Protein AF-A0A259DN59-F1 (afdb_monomer)

Structure (mmCIF, N/CA/C/O backbone):
data_AF-A0A259DN59-F1
#
_entry.id   AF-A0A259DN59-F1
#
loop_
_atom_site.group_PDB
_atom_site.id
_atom_site.type_symbol
_atom_site.label_atom_id
_atom_site.label_alt_id
_atom_site.label_comp_id
_atom_site.label_asym_id
_atom_site.label_entity_id
_atom_site.label_seq_id
_atom_site.pdbx_PDB_ins_code
_atom_site.Cartn_x
_atom_site.Cartn_y
_atom_site.Cartn_z
_atom_site.occupancy
_atom_site.B_iso_or_equiv
_atom_site.auth_seq_id
_atom_site.auth_comp_id
_atom_site.auth_asym_id
_atom_site.auth_atom_id
_atom_site.pdbx_PDB_model_num
ATOM 1 N N . MET A 1 1 ? -1.846 -14.500 9.536 1.00 85.12 1 MET A N 1
ATOM 2 C CA . MET A 1 1 ? -1.203 -13.696 8.471 1.00 85.12 1 MET A CA 1
ATOM 3 C C . MET A 1 1 ? -2.123 -12.540 8.108 1.00 85.12 1 MET A C 1
ATOM 5 O O . MET A 1 1 ? -3.323 -12.769 7.984 1.00 85.12 1 MET A O 1
ATOM 9 N N . ALA A 1 2 ? -1.594 -11.322 8.007 1.00 90.44 2 ALA A N 1
ATOM 10 C CA . ALA A 1 2 ? -2.332 -10.128 7.589 1.00 90.44 2 ALA A CA 1
ATOM 11 C C . ALA A 1 2 ? -1.817 -9.653 6.216 1.00 90.44 2 ALA A C 1
ATOM 13 O O . ALA A 1 2 ? -0.602 -9.523 6.065 1.00 90.44 2 ALA A O 1
ATOM 14 N N . PRO A 1 3 ? -2.696 -9.424 5.222 1.00 92.88 3 PRO A N 1
ATOM 15 C CA . PRO A 1 3 ? -2.278 -8.965 3.904 1.00 92.88 3 PRO A CA 1
ATOM 16 C C . PRO A 1 3 ? -1.924 -7.478 3.914 1.00 92.88 3 PRO A C 1
ATOM 18 O O . PRO A 1 3 ? -2.709 -6.647 4.366 1.00 92.88 3 PRO A O 1
ATOM 21 N N . LEU A 1 4 ? -0.747 -7.153 3.383 1.00 94.12 4 LEU A N 1
ATOM 22 C CA . LEU A 1 4 ? -0.253 -5.787 3.226 1.00 94.12 4 LEU A CA 1
ATOM 23 C C . LEU A 1 4 ? 0.018 -5.528 1.744 1.00 94.12 4 LEU A C 1
ATOM 25 O O . LEU A 1 4 ? 0.795 -6.259 1.130 1.00 94.12 4 LEU A O 1
ATOM 29 N N . SER A 1 5 ? -0.619 -4.509 1.168 1.00 94.19 5 SER A N 1
ATOM 30 C CA . SER A 1 5 ? -0.488 -4.172 -0.253 1.00 94.19 5 SER A CA 1
ATOM 31 C C . SER A 1 5 ? 0.385 -2.934 -0.485 1.00 94.19 5 SER A C 1
ATOM 33 O O . SER A 1 5 ? 0.652 -2.161 0.435 1.00 94.19 5 SER A O 1
ATOM 35 N N . SER A 1 6 ? 0.813 -2.722 -1.732 1.00 93.19 6 SER A N 1
ATOM 36 C CA . SER A 1 6 ? 1.521 -1.523 -2.232 1.00 93.19 6 SER A CA 1
ATOM 37 C C . SER A 1 6 ? 2.982 -1.335 -1.797 1.00 93.19 6 SER A C 1
ATOM 39 O O . SER A 1 6 ? 3.759 -0.741 -2.544 1.00 93.19 6 SER A O 1
ATOM 41 N N . GLY A 1 7 ? 3.381 -1.869 -0.642 1.00 93.00 7 GLY A N 1
ATOM 42 C CA . GLY A 1 7 ? 4.738 -1.725 -0.104 1.00 93.00 7 GLY A CA 1
ATOM 43 C C . GLY A 1 7 ? 4.931 -0.412 0.660 1.00 93.00 7 GLY A C 1
ATOM 44 O O . GLY A 1 7 ? 4.036 0.430 0.724 1.00 93.00 7 GLY A O 1
ATOM 45 N N . ASN A 1 8 ? 6.095 -0.251 1.286 1.00 92.62 8 ASN A N 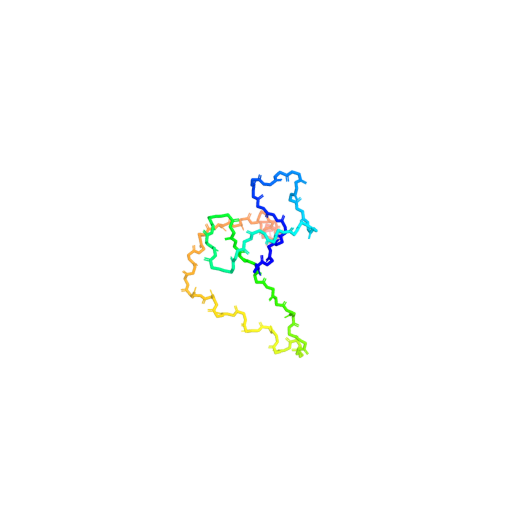1
ATOM 46 C CA . ASN A 1 8 ? 6.459 0.934 2.064 1.00 92.62 8 ASN A CA 1
ATOM 47 C C . ASN A 1 8 ? 7.742 1.599 1.515 1.00 92.62 8 ASN A C 1
ATOM 49 O O . ASN A 1 8 ? 8.375 1.088 0.592 1.00 92.62 8 ASN A O 1
ATOM 53 N N . TRP A 1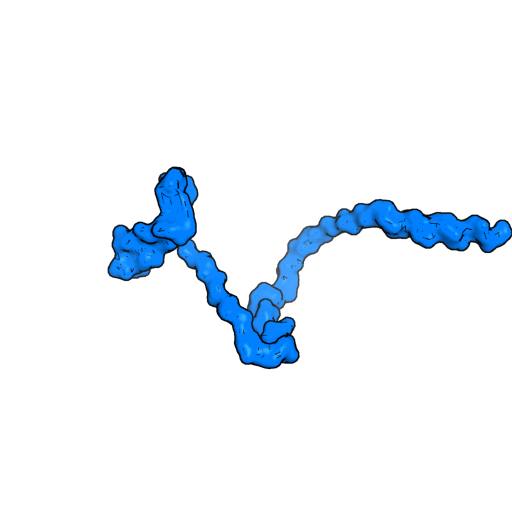 9 ? 8.127 2.748 2.078 1.00 92.94 9 TRP A N 1
ATOM 54 C CA . TRP A 1 9 ? 9.242 3.583 1.605 1.00 92.94 9 TRP A CA 1
ATOM 55 C C . TRP A 1 9 ? 10.595 2.856 1.508 1.00 92.94 9 TRP A C 1
ATOM 57 O O . TRP A 1 9 ? 11.434 3.243 0.699 1.00 92.94 9 TRP A O 1
ATOM 67 N N . ASN A 1 10 ? 10.806 1.789 2.285 1.00 93.38 10 ASN A N 1
ATOM 68 C CA . ASN A 1 10 ? 12.040 1.003 2.257 1.00 93.38 10 ASN A CA 1
ATOM 69 C C . ASN A 1 10 ? 12.043 -0.132 1.214 1.00 93.38 10 ASN A C 1
ATOM 71 O O . ASN A 1 10 ? 13.034 -0.851 1.103 1.00 93.38 10 ASN A O 1
ATOM 75 N N . ASN A 1 11 ? 10.958 -0.314 0.453 1.00 92.56 11 ASN A N 1
ATOM 76 C CA . ASN A 1 11 ? 10.828 -1.421 -0.495 1.00 92.56 11 ASN A CA 1
ATOM 77 C C . ASN A 1 11 ? 11.354 -1.119 -1.909 1.00 92.56 11 ASN A C 1
ATOM 79 O O . ASN A 1 11 ? 11.415 -2.047 -2.712 1.00 92.56 11 ASN A O 1
ATOM 83 N N . SER A 1 12 ? 11.790 0.112 -2.212 1.00 94.44 12 SER A N 1
ATOM 84 C CA . SER A 1 12 ? 12.393 0.485 -3.508 1.00 94.44 12 SER A CA 1
ATOM 85 C C . SER A 1 12 ? 11.575 -0.049 -4.705 1.00 94.44 12 SER A C 1
ATOM 87 O O . SER A 1 12 ? 10.356 0.116 -4.728 1.00 94.44 12 SER A O 1
ATOM 89 N N . SER A 1 13 ? 12.204 -0.731 -5.668 1.00 94.00 13 SER A N 1
ATOM 90 C CA . SER A 1 13 ? 11.569 -1.313 -6.860 1.00 94.00 13 SER A CA 1
ATOM 91 C C . SER A 1 13 ? 10.560 -2.431 -6.581 1.00 94.00 13 SER A C 1
ATOM 93 O O . SER A 1 13 ? 9.845 -2.827 -7.496 1.00 94.00 13 SER A O 1
ATOM 95 N N . ASN A 1 14 ? 10.492 -2.958 -5.354 1.00 92.44 14 ASN A N 1
ATOM 96 C CA . ASN A 1 14 ? 9.490 -3.962 -4.994 1.00 92.44 14 ASN A CA 1
ATOM 97 C C . ASN A 1 14 ? 8.130 -3.328 -4.670 1.00 92.44 14 ASN A C 1
ATOM 99 O O . ASN A 1 14 ? 7.128 -4.035 -4.683 1.00 92.44 14 ASN A O 1
ATOM 103 N N . ALA A 1 15 ? 8.072 -2.026 -4.365 1.00 93.50 15 ALA A N 1
ATOM 104 C CA . ALA A 1 15 ? 6.806 -1.336 -4.134 1.00 93.50 15 ALA A CA 1
ATOM 105 C C . ALA A 1 15 ? 6.013 -1.170 -5.444 1.00 93.50 15 ALA A C 1
ATOM 107 O O . ALA A 1 15 ? 6.582 -0.986 -6.518 1.00 93.50 15 ALA A O 1
ATOM 108 N N . GLY A 1 16 ? 4.683 -1.202 -5.355 1.00 93.50 16 GLY A N 1
ATOM 109 C CA . GLY A 1 16 ? 3.803 -1.057 -6.517 1.00 93.50 16 GLY A CA 1
ATOM 110 C C . GLY A 1 16 ? 2.411 -1.636 -6.284 1.00 93.50 16 GLY A C 1
ATOM 111 O O . GLY A 1 16 ? 2.199 -2.391 -5.340 1.00 93.50 16 GLY A O 1
ATOM 112 N N . GLY A 1 17 ? 1.450 -1.316 -7.156 1.00 90.94 17 GLY A N 1
ATOM 113 C CA . GLY A 1 17 ? 0.031 -1.671 -6.963 1.00 90.94 17 GLY A CA 1
ATOM 114 C C . GLY A 1 17 ? -0.259 -3.170 -6.796 1.00 90.94 17 GLY A C 1
ATOM 115 O O . GLY A 1 17 ? -1.253 -3.532 -6.177 1.00 90.94 17 GLY A O 1
ATOM 116 N N . TRP A 1 18 ? 0.632 -4.033 -7.288 1.00 92.56 18 TRP A N 1
ATOM 117 C CA . TRP A 1 18 ? 0.511 -5.493 -7.209 1.00 92.56 18 TRP A CA 1
ATOM 118 C C . TRP A 1 18 ? 1.415 -6.135 -6.149 1.00 92.56 18 TRP A C 1
ATOM 120 O O . TRP A 1 18 ? 1.451 -7.358 -6.031 1.00 92.56 18 TRP A O 1
ATOM 130 N N . TYR A 1 19 ? 2.153 -5.338 -5.373 1.00 95.19 19 TYR A N 1
ATOM 131 C CA . TYR A 1 19 ? 2.969 -5.856 -4.281 1.00 95.19 19 TYR A CA 1
ATOM 132 C C . TYR A 1 19 ? 2.079 -6.356 -3.140 1.00 95.19 19 TYR A C 1
ATOM 134 O O . TYR A 1 19 ? 1.239 -5.607 -2.636 1.00 95.19 19 TYR A O 1
ATOM 142 N N . LEU A 1 20 ? 2.302 -7.601 -2.710 1.00 94.38 20 LEU A N 1
ATOM 143 C CA . LEU A 1 20 ? 1.619 -8.239 -1.588 1.00 94.38 20 LEU A CA 1
ATOM 144 C C . LEU A 1 20 ? 2.645 -8.838 -0.622 1.00 94.38 20 LEU A C 1
ATOM 146 O O . LEU A 1 20 ? 3.430 -9.709 -0.992 1.00 94.38 20 LEU A O 1
ATOM 150 N N . ASN A 1 21 ? 2.598 -8.405 0.634 1.00 93.25 21 ASN A N 1
ATOM 151 C CA . ASN A 1 21 ? 3.421 -8.927 1.717 1.00 93.25 21 ASN A CA 1
ATOM 152 C C . ASN A 1 21 ? 2.542 -9.643 2.755 1.00 93.25 21 ASN A C 1
ATOM 154 O O . ASN A 1 21 ? 1.590 -9.066 3.280 1.00 93.25 21 ASN A O 1
ATOM 158 N N . LEU A 1 22 ? 2.869 -10.910 3.034 1.00 94.44 22 LEU A N 1
ATOM 159 C CA . LEU A 1 22 ? 2.142 -11.802 3.949 1.00 94.44 22 LEU A CA 1
ATOM 160 C C . LEU A 1 22 ? 2.971 -12.214 5.180 1.00 94.44 22 LEU A C 1
ATOM 162 O O . LEU A 1 22 ? 2.570 -13.119 5.913 1.00 94.44 22 LEU A O 1
ATOM 166 N N . A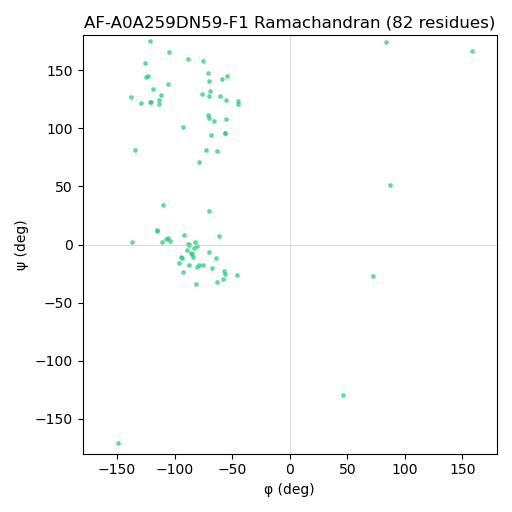SN A 1 23 ? 4.114 -11.563 5.420 1.00 94.44 23 ASN A N 1
ATOM 167 C CA . ASN A 1 23 ? 5.069 -11.935 6.471 1.00 94.44 23 ASN A CA 1
ATOM 168 C C . ASN A 1 23 ? 4.702 -11.404 7.876 1.00 94.44 23 ASN A C 1
ATOM 170 O O . ASN A 1 23 ? 5.429 -11.618 8.841 1.00 94.44 23 ASN A O 1
ATOM 174 N N . ASN A 1 24 ? 3.572 -10.709 8.023 1.00 91.88 24 ASN A N 1
ATOM 175 C CA . ASN A 1 24 ? 3.146 -10.161 9.309 1.00 91.88 24 ASN A CA 1
ATOM 176 C C . ASN A 1 24 ? 1.981 -10.967 9.901 1.00 91.88 24 ASN A C 1
ATOM 178 O O . ASN A 1 24 ? 1.011 -11.318 9.215 1.00 91.88 24 ASN A O 1
ATOM 182 N N . ASN A 1 25 ? 2.030 -11.216 11.215 1.00 95.19 25 ASN A N 1
ATOM 183 C CA . ASN A 1 25 ? 0.834 -11.605 11.959 1.00 95.19 25 ASN A CA 1
ATOM 184 C C . ASN A 1 25 ? -0.078 -10.386 12.191 1.00 95.19 25 ASN A C 1
ATOM 186 O O . ASN A 1 25 ? 0.396 -9.253 12.191 1.00 95.19 25 ASN A O 1
ATOM 190 N N . ARG A 1 26 ? -1.380 -10.604 12.436 1.00 93.38 26 ARG A N 1
ATOM 191 C CA . ARG A 1 26 ? -2.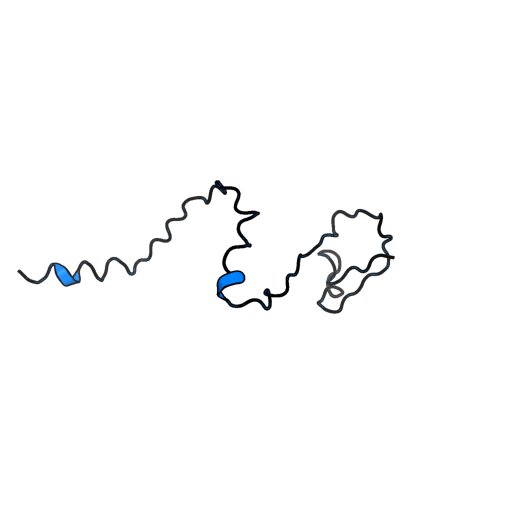359 -9.515 12.650 1.00 93.38 26 ARG A CA 1
ATOM 192 C C . ARG A 1 26 ? -1.988 -8.596 13.822 1.00 93.38 26 ARG A C 1
ATOM 194 O O . ARG A 1 26 ? -2.344 -7.428 13.805 1.00 93.38 26 ARG A O 1
ATOM 201 N N . THR A 1 27 ? -1.297 -9.123 14.828 1.00 95.56 27 THR A N 1
ATOM 202 C CA . THR A 1 27 ? -0.898 -8.387 16.035 1.00 95.56 27 THR A CA 1
ATOM 203 C C . THR A 1 27 ? 0.404 -7.6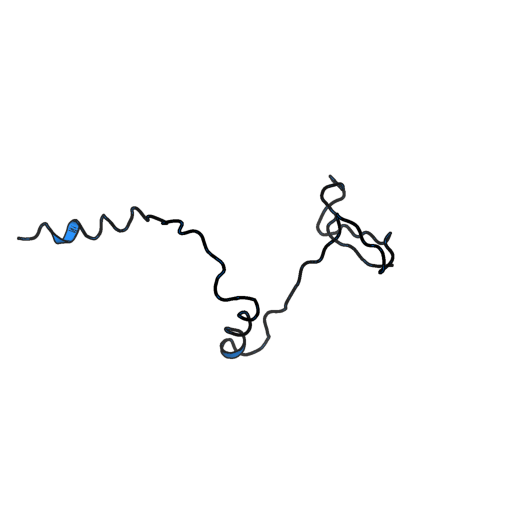01 15.879 1.00 95.56 27 THR A C 1
ATOM 205 O O . THR A 1 27 ? 0.755 -6.858 16.791 1.00 95.56 27 THR A O 1
ATOM 208 N N . ASN A 1 28 ? 1.145 -7.767 14.777 1.00 94.38 28 ASN A N 1
ATOM 209 C CA . ASN A 1 28 ? 2.387 -7.022 14.580 1.00 94.38 28 ASN A CA 1
ATOM 210 C C . ASN A 1 28 ? 2.089 -5.542 14.351 1.00 94.38 28 ASN A C 1
ATOM 212 O O . ASN A 1 28 ? 1.273 -5.188 13.502 1.00 94.38 28 ASN A O 1
ATOM 216 N N . SER A 1 29 ? 2.821 -4.695 15.067 1.00 93.81 29 SER A N 1
ATOM 217 C CA . SER A 1 29 ? 2.808 -3.249 14.890 1.00 93.81 29 SER A CA 1
ATOM 218 C C . SER A 1 29 ? 4.170 -2.805 14.379 1.00 93.81 29 SER A C 1
ATOM 220 O O . SER A 1 29 ? 5.190 -3.034 15.029 1.00 93.81 29 SER A O 1
ATOM 222 N N . ASN A 1 30 ? 4.183 -2.177 13.208 1.00 93.44 30 ASN A N 1
ATOM 223 C CA . ASN A 1 30 ? 5.390 -1.671 12.576 1.00 93.44 30 ASN A CA 1
ATOM 224 C C . ASN A 1 30 ? 5.193 -0.181 12.276 1.00 93.44 30 ASN A C 1
ATOM 226 O O . ASN A 1 30 ? 4.114 0.233 11.861 1.00 93.44 30 ASN A O 1
ATOM 230 N N . ASN A 1 31 ? 6.253 0.617 12.396 1.00 95.38 31 ASN A N 1
ATOM 231 C CA . ASN A 1 31 ? 6.216 2.059 12.117 1.00 95.38 31 ASN A CA 1
ATOM 232 C C . ASN A 1 31 ? 6.057 2.415 10.624 1.00 95.38 31 ASN A C 1
ATOM 234 O O . ASN A 1 31 ? 5.923 3.586 10.282 1.00 95.38 31 ASN A O 1
ATOM 238 N N . ASN A 1 32 ? 6.102 1.419 9.737 1.00 93.06 32 ASN A N 1
ATOM 239 C CA . ASN A 1 32 ? 6.023 1.573 8.288 1.00 93.06 32 ASN A CA 1
ATOM 240 C C . ASN A 1 32 ? 4.771 0.922 7.679 1.00 93.06 32 ASN A C 1
ATOM 242 O O . ASN A 1 32 ? 4.697 0.786 6.458 1.00 93.06 32 ASN A O 1
ATOM 246 N N . ILE A 1 33 ? 3.801 0.530 8.512 1.00 93.19 33 ILE A N 1
ATOM 247 C CA . ILE A 1 33 ? 2.529 -0.067 8.099 1.00 93.19 33 ILE A CA 1
ATOM 248 C C . ILE A 1 33 ? 1.372 0.820 8.566 1.00 93.19 33 ILE A C 1
ATOM 250 O O . ILE A 1 33 ? 1.328 1.252 9.713 1.00 93.19 33 ILE A O 1
ATOM 254 N N . GLY A 1 34 ? 0.420 1.070 7.668 1.00 91.81 34 GLY A N 1
ATOM 255 C CA . GLY A 1 34 ? -0.796 1.835 7.938 1.00 91.81 34 GLY A CA 1
ATOM 256 C C . GLY A 1 34 ? -1.957 1.352 7.071 1.00 91.81 34 GLY A C 1
ATOM 257 O O . GLY A 1 34 ? -1.843 0.337 6.385 1.00 91.81 34 GLY A O 1
ATOM 258 N N . PHE A 1 35 ? -3.071 2.084 7.086 1.00 91.12 35 PHE A N 1
ATOM 259 C CA . PHE A 1 35 ? -4.258 1.765 6.292 1.00 91.12 35 PHE A CA 1
ATOM 260 C C . PHE A 1 35 ? -4.682 2.949 5.422 1.00 91.12 35 PHE A C 1
ATOM 262 O O . PHE A 1 35 ? -4.391 4.108 5.723 1.00 91.12 35 PHE A O 1
ATOM 269 N N . ARG A 1 36 ? -5.392 2.644 4.336 1.00 89.25 36 ARG A N 1
ATOM 270 C CA . ARG A 1 36 ? -6.113 3.623 3.524 1.00 89.25 36 ARG A CA 1
ATOM 271 C C . ARG A 1 36 ? -7.574 3.215 3.532 1.00 89.25 36 ARG A C 1
ATOM 273 O O . ARG A 1 36 ? -7.885 2.076 3.198 1.00 89.25 36 ARG A O 1
ATOM 280 N N . SER A 1 37 ? -8.440 4.118 3.970 1.00 87.94 37 SER A N 1
ATOM 281 C CA . SER A 1 37 ? -9.877 3.892 3.897 1.00 87.94 37 SER A CA 1
ATOM 282 C C . SER A 1 37 ? -10.317 3.938 2.441 1.00 87.94 37 SER A C 1
ATOM 284 O O . SER A 1 37 ? -9.855 4.790 1.682 1.00 87.94 37 SER A O 1
ATOM 286 N N . ASP A 1 38 ? -11.228 3.045 2.088 1.00 85.4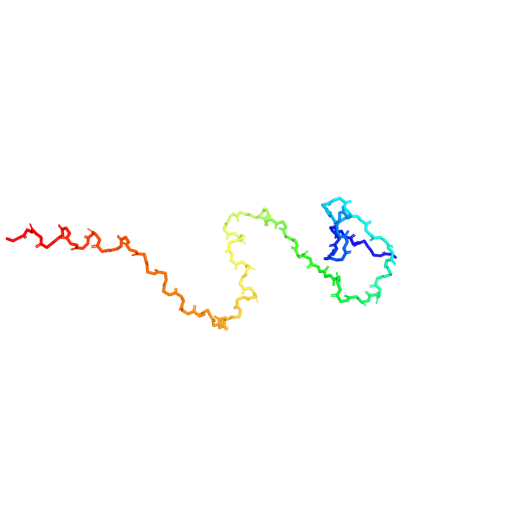4 38 ASP A N 1
ATOM 287 C CA . ASP A 1 38 ? -11.959 3.089 0.833 1.00 85.44 38 ASP A CA 1
ATOM 288 C C . ASP A 1 38 ? -13.454 3.111 1.152 1.00 85.44 38 ASP A C 1
ATOM 290 O O . ASP A 1 38 ? -13.900 2.534 2.150 1.00 85.44 38 ASP A O 1
ATOM 294 N N . SER A 1 39 ? -14.218 3.820 0.335 1.00 83.38 39 SER A N 1
ATOM 295 C CA . SER A 1 39 ? -15.670 3.856 0.412 1.00 83.38 39 SER A CA 1
ATOM 296 C C . SER A 1 39 ? -16.187 3.783 -1.005 1.00 83.38 39 SER A C 1
ATOM 298 O O . SER A 1 39 ? -15.852 4.634 -1.828 1.00 83.38 39 SER A O 1
ATOM 300 N N . ASP A 1 40 ? -17.077 2.827 -1.263 1.00 80.75 40 ASP A N 1
ATOM 301 C CA . ASP A 1 40 ? -17.913 2.933 -2.450 1.00 80.75 40 ASP A CA 1
ATOM 302 C C . ASP A 1 40 ? -18.711 4.239 -2.342 1.00 80.75 40 ASP A C 1
ATOM 304 O O . ASP A 1 40 ? -19.136 4.643 -1.247 1.00 80.75 40 ASP A O 1
ATOM 308 N N . SER A 1 41 ? -18.899 4.916 -3.472 1.00 72.50 41 SER A N 1
ATOM 309 C CA . SER A 1 41 ? -19.869 6.003 -3.509 1.00 72.50 41 SER A CA 1
ATOM 310 C C . SER A 1 41 ? -21.218 5.376 -3.170 1.00 72.50 41 SER A C 1
ATOM 312 O O . SER A 1 41 ? -21.577 4.365 -3.784 1.00 72.50 41 SER A O 1
ATOM 314 N N . PRO A 1 42 ? -21.974 5.900 -2.190 1.00 65.75 42 PRO A N 1
ATOM 315 C CA . PRO A 1 42 ? -23.239 5.288 -1.836 1.00 65.75 42 PRO A CA 1
ATOM 316 C C . PRO A 1 42 ? -24.101 5.206 -3.100 1.00 65.75 42 PRO A C 1
ATOM 318 O O . PRO A 1 42 ? -24.360 6.219 -3.750 1.00 65.75 42 PRO A O 1
ATOM 321 N N . ARG A 1 43 ? -24.568 3.998 -3.454 1.00 64.94 43 ARG A N 1
ATOM 322 C CA . ARG A 1 43 ? -25.520 3.771 -4.565 1.00 64.94 43 ARG A CA 1
ATOM 323 C C . ARG A 1 43 ? -26.920 4.311 -4.251 1.00 64.94 43 ARG A C 1
ATOM 325 O O . ARG A 1 43 ? -27.932 3.774 -4.692 1.00 64.94 43 ARG A O 1
ATOM 332 N N . THR A 1 44 ? -26.992 5.341 -3.426 1.00 59.16 44 THR A N 1
ATOM 333 C CA . THR A 1 44 ? -28.201 6.065 -3.083 1.00 59.16 44 THR A CA 1
ATOM 334 C C . THR A 1 44 ? -28.392 7.188 -4.099 1.00 59.16 44 THR A C 1
ATOM 336 O O . THR A 1 44 ? -27.444 7.598 -4.776 1.00 59.16 44 THR A O 1
ATOM 339 N N . ARG A 1 45 ? -29.615 7.713 -4.246 1.00 55.66 45 ARG A N 1
ATOM 340 C CA . ARG A 1 45 ? -29.848 8.868 -5.132 1.00 55.66 45 ARG A CA 1
ATOM 341 C C . ARG A 1 45 ? -28.887 9.992 -4.718 1.00 55.66 45 ARG A C 1
ATOM 343 O O . ARG A 1 45 ? -28.615 10.143 -3.532 1.00 55.66 45 ARG A O 1
ATOM 350 N N . LYS A 1 46 ? -28.378 10.792 -5.669 1.00 58.25 46 LYS A N 1
ATOM 351 C CA . LYS A 1 46 ? -27.413 11.897 -5.422 1.00 58.25 46 LYS A CA 1
ATOM 352 C C . LYS A 1 46 ? -27.775 12.805 -4.230 1.00 58.25 46 LYS A C 1
ATOM 354 O O . LYS A 1 46 ? -26.886 13.388 -3.625 1.00 58.25 46 LYS A O 1
ATOM 359 N N . LEU A 1 47 ? -29.063 12.901 -3.900 1.00 57.59 47 LEU A N 1
ATOM 360 C CA . LEU A 1 47 ? -29.609 13.627 -2.750 1.00 57.59 47 LEU A CA 1
ATOM 361 C C . LEU A 1 47 ? -29.151 13.058 -1.389 1.00 57.59 47 LEU A C 1
ATOM 363 O O . LEU A 1 47 ? -28.950 13.822 -0.454 1.00 57.59 47 LEU A O 1
ATOM 367 N N . ASP A 1 48 ? -28.920 11.747 -1.284 1.00 56.84 48 ASP A N 1
ATOM 368 C CA . ASP A 1 48 ? -28.648 11.048 -0.016 1.00 56.84 48 ASP A CA 1
ATOM 369 C C . ASP A 1 48 ? -27.144 10.847 0.260 1.00 56.84 48 ASP A C 1
ATOM 371 O O . ASP A 1 48 ? -26.744 10.536 1.387 1.00 56.84 48 ASP A O 1
ATOM 375 N N . GLY A 1 49 ? -26.310 11.002 -0.777 1.00 55.47 49 GLY A N 1
ATOM 376 C CA . GLY A 1 49 ? -24.856 10.800 -0.726 1.00 55.47 49 GLY A CA 1
ATOM 377 C C . GLY A 1 49 ? -24.043 12.073 -0.468 1.00 55.47 49 GLY A C 1
ATOM 378 O O . GLY A 1 49 ? -22.849 11.989 -0.198 1.00 55.47 49 GLY A O 1
ATOM 379 N N . GLY A 1 50 ? -24.671 13.251 -0.538 1.00 56.69 50 GLY A N 1
ATOM 380 C CA . GLY A 1 50 ? -23.972 14.541 -0.558 1.00 56.69 50 GLY A CA 1
ATOM 381 C C . GLY A 1 50 ? -23.605 15.155 0.797 1.00 56.69 50 GLY A C 1
ATOM 382 O O . GLY A 1 50 ? -22.920 16.170 0.816 1.00 56.69 50 GLY A O 1
ATOM 383 N N . THR A 1 51 ? -24.045 14.604 1.934 1.00 54.69 51 THR A N 1
ATOM 384 C CA . THR A 1 51 ? -23.946 15.346 3.218 1.00 54.69 51 THR A CA 1
ATOM 385 C C . THR A 1 51 ? -23.478 14.509 4.410 1.00 54.69 51 THR A C 1
ATOM 387 O O . THR A 1 51 ? -23.332 15.023 5.514 1.00 54.69 51 THR A O 1
ATOM 390 N N . LYS A 1 52 ? -23.159 13.225 4.216 1.00 53.56 52 LYS A N 1
ATOM 391 C CA . LYS A 1 52 ? -22.720 12.341 5.316 1.00 53.56 52 LYS A CA 1
ATOM 392 C C . LYS A 1 52 ? -21.196 12.290 5.510 1.00 53.56 52 LYS A C 1
ATOM 394 O O . LYS A 1 52 ? -20.711 11.497 6.304 1.00 53.56 52 LYS A O 1
ATOM 399 N N . GLY A 1 53 ? -20.438 13.143 4.813 1.00 54.19 53 GLY A N 1
ATOM 400 C CA . GLY A 1 53 ? -18.977 13.269 4.947 1.00 54.19 53 GLY A CA 1
ATOM 401 C C . GLY A 1 53 ? -18.505 14.265 6.017 1.00 54.19 53 GLY A C 1
ATOM 402 O O . GLY A 1 53 ? -17.306 14.454 6.185 1.00 54.19 53 GLY A O 1
ATOM 403 N N . GLY A 1 54 ? -19.420 14.917 6.744 1.00 53.19 54 GLY A N 1
ATOM 404 C CA . GLY A 1 54 ? -19.089 15.965 7.721 1.00 53.19 54 GLY A CA 1
ATOM 405 C C . GLY A 1 54 ? -18.619 15.476 9.095 1.00 53.19 54 GLY A C 1
ATOM 406 O O . GLY A 1 54 ? -18.299 16.298 9.943 1.00 53.19 54 GLY A O 1
ATOM 407 N N . VAL A 1 55 ? -18.552 14.164 9.340 1.00 54.31 55 VAL A N 1
ATOM 408 C CA . VAL A 1 55 ? -18.262 13.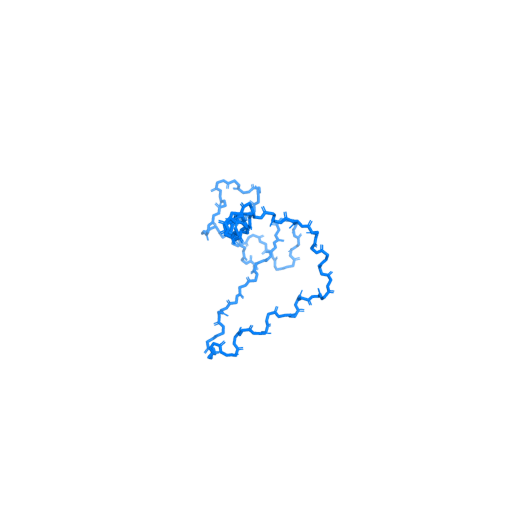616 10.683 1.00 54.31 55 VAL A CA 1
ATOM 409 C C . VAL A 1 55 ? -16.830 13.912 11.164 1.00 54.31 55 VAL A C 1
ATOM 411 O O . VAL A 1 55 ? -16.578 13.919 12.363 1.00 54.31 55 VAL A O 1
ATOM 414 N N . PHE A 1 56 ? -15.910 14.219 10.240 1.00 46.16 56 PHE A N 1
ATOM 415 C CA . PHE A 1 56 ? -14.539 14.668 10.533 1.00 46.16 56 PHE A CA 1
ATOM 416 C C . PHE A 1 56 ? -14.304 16.158 10.252 1.00 46.16 56 PHE A C 1
ATOM 418 O O . PHE A 1 56 ? -13.181 16.639 10.406 1.00 46.16 56 PHE A O 1
ATOM 425 N N . LEU A 1 57 ? -15.341 16.920 9.882 1.00 50.91 57 LEU A N 1
ATOM 426 C CA . LEU A 1 57 ? -15.277 18.378 9.932 1.00 50.91 57 LEU A CA 1
ATOM 427 C C . LEU A 1 57 ? -15.483 18.794 11.387 1.00 50.91 57 LEU A C 1
ATOM 429 O O . LEU A 1 57 ? -16.517 19.338 11.769 1.00 50.91 57 LEU A O 1
ATOM 433 N N . GLN A 1 58 ? -14.471 18.525 12.213 1.00 43.94 58 GLN A N 1
ATOM 434 C CA . GLN A 1 58 ? -14.289 19.293 13.428 1.00 43.94 58 GLN A CA 1
ATOM 435 C C . GLN A 1 58 ? -14.217 20.756 12.988 1.00 43.94 58 GLN A C 1
ATOM 437 O O . GLN A 1 58 ? -13.267 21.181 12.325 1.00 43.94 58 GLN A O 1
ATOM 442 N N . ALA A 1 59 ? -15.279 21.503 13.291 1.00 49.34 59 ALA A N 1
ATOM 443 C CA . ALA A 1 59 ? -15.267 22.948 13.227 1.00 49.34 59 ALA A CA 1
ATOM 444 C C . ALA A 1 59 ? -13.963 23.410 13.894 1.00 49.34 59 ALA A C 1
ATOM 446 O O . ALA A 1 59 ? -13.696 23.049 15.039 1.00 49.34 59 ALA A O 1
ATOM 447 N N . ILE A 1 60 ? -13.160 24.181 13.154 1.00 49.28 60 ILE A N 1
ATOM 448 C CA . ILE A 1 60 ? -11.805 24.640 13.503 1.00 49.28 60 ILE A CA 1
ATOM 449 C C . ILE A 1 60 ? -10.669 23.664 13.110 1.00 49.28 60 ILE A C 1
ATOM 451 O O . ILE A 1 60 ? -9.730 23.425 13.865 1.00 49.28 60 ILE A O 1
ATOM 455 N N . ALA A 1 61 ? -10.629 23.218 11.852 1.00 41.91 61 ALA A N 1
ATOM 456 C CA . ALA A 1 61 ? -9.331 23.194 11.178 1.00 41.91 61 ALA A CA 1
ATOM 457 C C . ALA A 1 61 ? -8.951 24.661 10.923 1.00 41.91 61 ALA A C 1
ATOM 459 O O . ALA A 1 61 ? -9.595 25.337 10.122 1.00 41.91 61 ALA A O 1
ATOM 460 N N . LYS A 1 62 ? -7.954 25.185 11.647 1.00 43.72 62 LYS A N 1
ATOM 461 C CA . LYS A 1 62 ? -7.349 26.493 11.356 1.00 43.72 62 LYS A CA 1
ATOM 462 C C . LYS A 1 62 ? -6.692 26.417 9.974 1.00 43.72 62 LYS A C 1
ATOM 464 O O . LYS A 1 62 ? -5.489 26.195 9.873 1.00 43.72 62 LYS A O 1
ATOM 469 N N . SER A 1 63 ? -7.466 26.557 8.900 1.00 44.06 63 SER A N 1
ATOM 470 C CA . SER A 1 63 ? -6.904 26.806 7.581 1.00 44.06 63 SER A CA 1
ATOM 471 C C . SER A 1 63 ? -6.258 28.182 7.644 1.00 44.06 63 SER A C 1
ATOM 473 O O . SER A 1 63 ? -6.940 29.204 7.731 1.00 44.06 63 SER A O 1
ATOM 475 N N . VAL A 1 64 ? -4.929 28.182 7.683 1.00 46.59 64 VAL A N 1
ATOM 476 C CA . VAL A 1 64 ? -4.090 29.353 7.454 1.00 46.59 64 VAL A CA 1
ATOM 477 C C . VAL A 1 64 ? -4.643 30.080 6.231 1.00 46.59 64 VAL A C 1
ATOM 479 O O . VAL A 1 64 ? -4.770 29.487 5.162 1.00 46.59 64 VAL A O 1
ATOM 482 N N . TRP A 1 65 ? -5.021 31.344 6.413 1.00 34.81 65 TRP A N 1
ATOM 483 C CA . TRP A 1 65 ? -5.418 32.240 5.335 1.00 34.81 65 TRP A CA 1
ATOM 484 C C . TRP A 1 65 ? -4.284 32.316 4.308 1.00 34.81 65 TRP A C 1
ATOM 486 O O . TRP A 1 65 ? -3.335 33.082 4.460 1.00 34.81 65 TRP A O 1
ATOM 496 N N . HIS A 1 66 ? -4.367 31.521 3.247 1.00 42.06 66 HIS A N 1
ATOM 497 C CA . HIS A 1 66 ? -3.663 31.826 2.015 1.00 42.06 66 HIS A CA 1
ATOM 498 C C . HIS A 1 66 ? -4.621 32.610 1.135 1.00 42.06 66 HIS A C 1
ATOM 500 O O . HIS A 1 66 ? -5.535 32.059 0.526 1.00 42.06 66 HIS A O 1
ATOM 506 N N . HIS A 1 67 ? -4.415 33.929 1.111 1.00 35.53 67 HIS A N 1
ATOM 507 C CA . HIS A 1 67 ? -4.974 34.808 0.097 1.00 35.53 67 HIS A CA 1
ATOM 508 C C . HIS A 1 67 ? -4.528 34.300 -1.276 1.00 35.53 67 HIS A C 1
ATOM 510 O O . HIS A 1 67 ? -3.439 34.615 -1.756 1.00 35.53 67 HIS A O 1
ATOM 516 N N . ILE A 1 68 ? -5.381 33.507 -1.918 1.00 45.56 68 ILE A N 1
ATOM 517 C CA . ILE A 1 68 ? -5.300 33.257 -3.351 1.00 45.56 68 ILE A CA 1
ATOM 518 C C . ILE A 1 68 ? -5.775 34.551 -4.016 1.00 45.56 68 ILE A C 1
ATOM 520 O O . ILE A 1 68 ? -6.941 34.717 -4.362 1.00 45.56 68 ILE A O 1
ATOM 524 N N . SER A 1 69 ? -4.869 35.522 -4.117 1.00 48.62 69 SER A N 1
ATOM 525 C CA . SER A 1 69 ? -5.081 36.746 -4.882 1.00 48.62 69 SER A CA 1
ATOM 526 C C . SER A 1 69 ? -5.122 36.381 -6.363 1.00 48.62 69 SER A C 1
ATOM 528 O O . SER A 1 69 ? -4.084 36.281 -7.019 1.00 48.62 69 SER A O 1
ATOM 530 N N . SER A 1 70 ? -6.317 36.167 -6.913 1.00 44.75 70 SER A N 1
ATOM 531 C CA . SER A 1 70 ? -6.485 36.076 -8.358 1.00 44.75 70 SER A CA 1
ATOM 532 C C . SER A 1 70 ? -6.295 37.474 -8.961 1.00 44.75 70 SER A C 1
ATOM 534 O O . SER A 1 70 ? -7.111 38.381 -8.807 1.00 44.75 70 SER A O 1
ATOM 536 N N . ARG A 1 71 ? -5.198 37.653 -9.709 1.00 50.62 71 ARG A N 1
ATOM 537 C CA . ARG A 1 71 ? -4.924 38.841 -10.546 1.00 50.62 71 ARG A CA 1
ATOM 538 C C . ARG A 1 71 ? -5.954 39.061 -11.672 1.00 50.62 71 ARG A C 1
ATOM 540 O O . ARG A 1 71 ? -5.759 39.943 -12.496 1.00 50.62 71 ARG A O 1
ATOM 547 N N . LEU A 1 72 ? -7.042 38.290 -11.706 1.00 48.31 72 LEU A N 1
ATOM 548 C CA . LEU A 1 72 ? -8.111 38.398 -12.697 1.00 48.31 72 LEU A CA 1
ATOM 549 C C . LEU A 1 72 ? -9.282 39.291 -12.250 1.00 48.31 72 LEU A C 1
ATOM 551 O O . LEU A 1 72 ? -10.118 39.632 -13.074 1.00 48.31 72 LEU A O 1
ATOM 555 N N . ALA A 1 73 ? -9.353 39.692 -10.974 1.00 47.94 73 ALA A N 1
ATOM 556 C CA . ALA A 1 73 ? -10.435 40.556 -10.483 1.00 47.94 73 ALA A CA 1
ATOM 557 C C . ALA A 1 73 ? -10.190 42.063 -10.720 1.00 47.94 73 ALA A C 1
ATOM 559 O O . ALA A 1 73 ? -11.103 42.864 -10.546 1.00 47.94 73 ALA A O 1
ATOM 560 N N . LYS A 1 74 ? -8.975 42.469 -11.125 1.00 42.56 74 LYS A N 1
ATOM 561 C CA . LYS A 1 74 ? -8.651 43.887 -11.379 1.00 42.56 74 LYS A CA 1
ATOM 562 C C . LYS A 1 74 ? -9.111 44.386 -12.752 1.00 42.56 74 LYS A C 1
ATOM 564 O O . LYS A 1 74 ? -9.548 45.524 -12.853 1.00 42.56 74 LYS A O 1
ATOM 569 N N . SER A 1 75 ? -9.092 43.544 -13.788 1.00 45.88 75 SER A N 1
ATOM 570 C CA . SER A 1 75 ? -9.419 43.986 -15.153 1.00 45.88 75 SER A CA 1
ATOM 571 C C . SER A 1 75 ? -10.915 44.201 -15.404 1.00 45.88 75 SER A C 1
ATOM 573 O O . SER A 1 75 ? -11.269 44.894 -16.352 1.00 45.88 75 SER A O 1
ATOM 575 N N . PHE A 1 76 ? -11.802 43.658 -14.562 1.00 45.50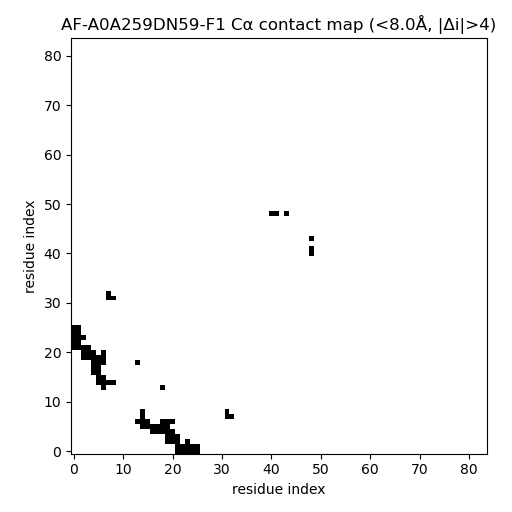 76 PHE A N 1
ATOM 576 C CA . PHE A 1 76 ? -13.250 43.848 -14.721 1.00 45.50 76 PHE A CA 1
ATOM 577 C C . PHE A 1 76 ? -13.781 45.116 -14.027 1.00 45.50 76 PHE A C 1
ATOM 579 O O . PHE A 1 76 ? -14.855 45.598 -14.371 1.00 45.50 76 PHE A O 1
ATOM 586 N N . LEU A 1 77 ? -13.020 45.688 -13.086 1.00 51.62 77 LEU A N 1
ATOM 587 C CA . LEU A 1 77 ? -13.387 46.931 -12.395 1.00 51.62 77 LEU A CA 1
ATOM 588 C C . LEU A 1 77 ? -12.807 48.187 -13.065 1.00 51.62 77 LEU A C 1
ATOM 590 O O . LEU A 1 77 ? -13.397 49.254 -12.944 1.00 51.62 77 LEU A O 1
ATOM 594 N N . GLU A 1 78 ? -11.717 48.079 -13.831 1.00 49.66 78 GLU A N 1
ATOM 595 C CA . GLU A 1 78 ? -11.158 49.225 -14.574 1.00 49.66 78 GLU A CA 1
ATOM 596 C C . GLU A 1 78 ? -11.909 49.547 -15.880 1.00 49.66 78 GLU A C 1
ATOM 598 O O . GLU A 1 78 ? -11.825 50.669 -16.369 1.00 49.66 78 GLU A O 1
ATOM 603 N N . SER A 1 79 ? -12.716 48.626 -16.423 1.00 49.72 79 SER A N 1
ATOM 604 C CA . SER A 1 79 ? -13.531 48.898 -17.625 1.00 49.72 79 SER A CA 1
ATOM 605 C C . SER A 1 79 ? -14.867 49.603 -17.338 1.00 49.72 79 SER A C 1
ATOM 607 O O . SER A 1 79 ? -15.583 49.946 -18.271 1.00 49.72 79 SER A O 1
ATOM 609 N N . GLN A 1 80 ? -15.210 49.843 -16.067 1.00 49.50 80 GLN A N 1
ATOM 610 C CA . GLN A 1 80 ? -16.441 50.549 -15.667 1.00 49.50 80 GLN A CA 1
ATOM 611 C C . GLN 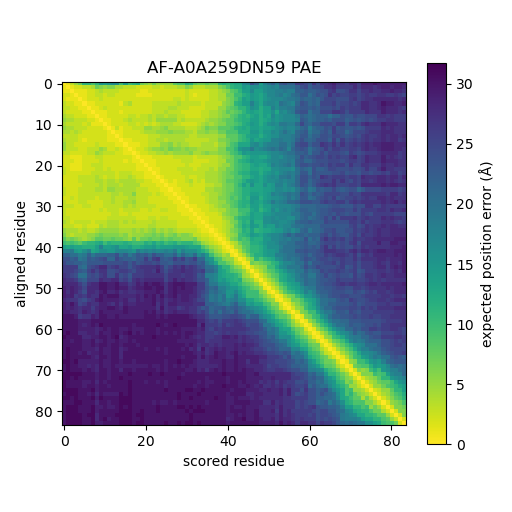A 1 80 ? -16.184 51.989 -15.181 1.00 49.50 80 GLN A C 1
ATOM 613 O O . GLN A 1 80 ? -17.109 52.653 -14.728 1.00 49.50 80 GLN A O 1
ATOM 618 N N . VAL A 1 81 ? -14.942 52.490 -15.277 1.00 54.22 81 VAL A N 1
ATOM 619 C CA . VAL A 1 81 ? -14.564 53.859 -14.852 1.00 54.22 81 VAL A CA 1
ATOM 620 C C . VAL A 1 81 ? -14.211 54.777 -16.041 1.00 54.22 81 VAL A C 1
ATOM 622 O O . VAL A 1 81 ? -13.918 55.948 -15.848 1.00 54.22 81 VAL A O 1
ATOM 625 N N . VAL A 1 82 ? -14.314 54.305 -17.292 1.00 53.56 82 VAL A N 1
ATOM 626 C CA . VAL A 1 82 ? -14.048 55.118 -18.507 1.00 53.56 82 VAL A CA 1
ATOM 627 C C . VAL A 1 82 ? -15.333 55.428 -19.296 1.00 53.56 82 VAL A C 1
ATOM 629 O O . VAL A 1 82 ? -15.326 55.497 -20.519 1.00 53.56 82 VAL A O 1
ATOM 632 N N . ILE A 1 83 ? -16.463 55.616 -18.608 1.00 52.75 83 ILE A N 1
ATOM 633 C CA . ILE A 1 83 ? -17.652 56.262 -19.194 1.00 52.75 83 ILE A CA 1
ATOM 634 C C . ILE A 1 83 ? -18.200 57.278 -18.187 1.00 52.75 83 ILE A C 1
ATOM 636 O O . ILE A 1 83 ? -19.133 56.987 -17.441 1.00 52.75 83 ILE A O 1
ATOM 640 N N . LEU A 1 84 ? -17.581 58.457 -18.170 1.00 47.31 84 LEU A N 1
ATOM 641 C CA . LEU A 1 84 ? -18.199 59.750 -17.871 1.00 47.31 84 LEU A CA 1
ATOM 642 C C . LEU A 1 84 ? -17.550 60.786 -18.790 1.00 47.31 84 LEU A C 1
ATOM 644 O O . LEU A 1 84 ? -16.300 60.843 -18.798 1.00 47.31 84 LEU A O 1
#

Solvent-accessible surface area (backbone atoms only — not comparable to full-atom values): 5984 Å² total; per-residue (Å²): 106,36,86,42,65,35,61,44,92,88,42,63,92,63,35,37,92,84,27,73,46,60,89,39,50,76,85,67,83,56,99,76,65,85,86,81,93,84,74,80,77,64,94,51,62,75,85,72,57,73,70,79,78,54,86,77,61,59,87,79,71,83,72,74,88,71,82,80,76,64,85,71,68,57,69,70,60,62,73,72,71,80,82,127

Secondary structure (DSSP, 8-state):
-EEEES--GGGGGG-STT-EEEEE-TT---TT-------PPPSS-HHHHSSTTGGG--S-----------TTSSTTTGGGSS--

Foldseek 3Di:
DDWDAQDFPPCPPQGDRHRIDDPDDPPDDDPGDDDDDDDDQPPDPPVVRPPPPCPPVPPDPPPDDDPPPDPVVVVVVVVVPPDD

Mean predicted aligned error: 17.92 Å

Sequence (84 aa):
MAPLSSGNWNNSSNAGGWYLNLNNNRTNSNNNIGFRSDSDSPRTRKLDGGTKGGVFLQAIAKSVWHHISSRLAKSFLESQVVIL

pLDDT: mean 70.42, std 21.5, range [34.81, 95.56]

Radius of gyration: 24.51 Å; Cα contacts (8 Å, |Δi|>4): 43; chains: 1; bounding box: 42×73×35 Å